Protein AF-A0AAU0QFN5-F1 (afdb_monomer_lite)

Sequence (104 aa):
MRGLSFEQMVLIADEVCAHTDSRIRSYPSLAACAATTSARLHGVPLHHRLTQMIKTLQDHIRALRPLTHHNDVFSHVVADILQDLNAVSPPTPPSPAHYPSRSA

Secondary structure (DSSP, 8-state):
-----HHHHHHHHHHHHHSSS--B--HHHHHHHHHHHH-EETTEES-SSHHHHHHHHHHHHHHH--BSS-HHHHHHHHHHHHHHHHSPPPPPPPPPP-------

Radius of gyration: 19.71 Å; chains: 1; bounding box: 38×61×45 Å

Foldseek 3Di:
DDFDALVRLVVLQVVVVVVDVKDFPDSVLSRVLRCLRVPDDVNHDPDPDLVVSLVVSLVSLVVVVRMPDDSVVSSVSNSVVSCVVPDDDDDDPDDPDPDPDDDD

Structure (mmCIF, N/CA/C/O backbone):
data_AF-A0AAU0QFN5-F1
#
_entry.id   AF-A0AAU0QFN5-F1
#
loop_
_atom_site.group_PDB
_atom_site.id
_atom_site.type_symbol
_atom_site.label_atom_id
_atom_site.label_alt_id
_atom_site.label_comp_id
_atom_site.label_asym_id
_atom_site.label_entity_id
_atom_site.label_seq_id
_atom_site.pdbx_PDB_ins_code
_atom_site.Cartn_x
_atom_site.Cartn_y
_atom_site.Cartn_z
_atom_site.occupancy
_atom_site.B_iso_or_equiv
_atom_site.auth_seq_id
_atom_site.auth_comp_id
_atom_site.auth_asym_id
_atom_site.auth_atom_id
_atom_site.pdbx_PDB_model_num
ATOM 1 N N . MET A 1 1 ? 9.456 2.894 -13.660 1.00 91.00 1 MET A N 1
ATOM 2 C CA . MET A 1 1 ? 8.524 3.330 -12.603 1.00 91.00 1 MET A CA 1
ATOM 3 C C . MET A 1 1 ? 9.278 3.343 -11.292 1.00 91.00 1 MET A C 1
ATOM 5 O O . MET A 1 1 ? 10.111 2.467 -11.081 1.00 91.00 1 MET A O 1
ATOM 9 N N . ARG A 1 2 ? 9.042 4.361 -10.477 1.00 92.94 2 ARG A N 1
ATOM 10 C CA . ARG A 1 2 ? 9.554 4.494 -9.118 1.00 92.94 2 ARG A CA 1
ATOM 11 C C . ARG A 1 2 ? 8.565 3.804 -8.173 1.00 92.94 2 ARG A C 1
ATOM 13 O O . ARG A 1 2 ? 7.356 3.958 -8.350 1.00 92.94 2 ARG A O 1
ATOM 20 N N . GLY A 1 3 ? 9.092 3.026 -7.234 1.00 95.38 3 GLY A N 1
ATOM 21 C CA . GLY A 1 3 ? 8.323 2.393 -6.162 1.00 95.38 3 GLY A CA 1
ATOM 22 C C . GLY A 1 3 ? 8.475 3.148 -4.844 1.00 95.38 3 GLY A C 1
ATOM 23 O O . GLY A 1 3 ? 9.193 4.145 -4.780 1.00 95.38 3 GLY A O 1
ATOM 24 N N . LEU A 1 4 ? 7.826 2.637 -3.803 1.00 97.69 4 LEU A N 1
ATOM 25 C CA . LEU A 1 4 ? 7.928 3.120 -2.429 1.00 97.69 4 LEU A CA 1
ATOM 26 C C . LEU A 1 4 ? 8.819 2.179 -1.615 1.00 97.69 4 LEU A C 1
ATOM 28 O O . LEU A 1 4 ? 8.694 0.954 -1.702 1.00 97.69 4 LEU A O 1
ATOM 32 N N . SER A 1 5 ? 9.709 2.749 -0.805 1.00 98.25 5 SER A N 1
ATOM 33 C CA . SER A 1 5 ? 10.448 1.982 0.195 1.00 98.25 5 SER A CA 1
ATOM 34 C C . SER A 1 5 ? 9.523 1.539 1.333 1.00 98.25 5 SER A C 1
ATOM 36 O O . SER A 1 5 ? 8.415 2.053 1.505 1.00 98.25 5 SER A O 1
ATOM 38 N N . PHE A 1 6 ? 9.984 0.583 2.143 1.00 98.50 6 PHE A N 1
ATOM 39 C CA . PHE A 1 6 ? 9.253 0.185 3.347 1.00 98.50 6 PHE A CA 1
ATOM 40 C C . PHE A 1 6 ? 9.071 1.358 4.321 1.00 98.50 6 PHE A C 1
ATOM 42 O O . PHE A 1 6 ? 7.969 1.565 4.816 1.00 98.50 6 PHE A O 1
ATOM 49 N N . GLU A 1 7 ? 10.112 2.164 4.532 1.00 98.62 7 GLU A N 1
ATOM 50 C CA . GLU A 1 7 ? 10.051 3.364 5.374 1.00 98.62 7 GLU A CA 1
ATOM 51 C C . GLU A 1 7 ? 9.007 4.367 4.866 1.00 98.62 7 GLU A C 1
ATOM 53 O O . GLU A 1 7 ? 8.164 4.820 5.6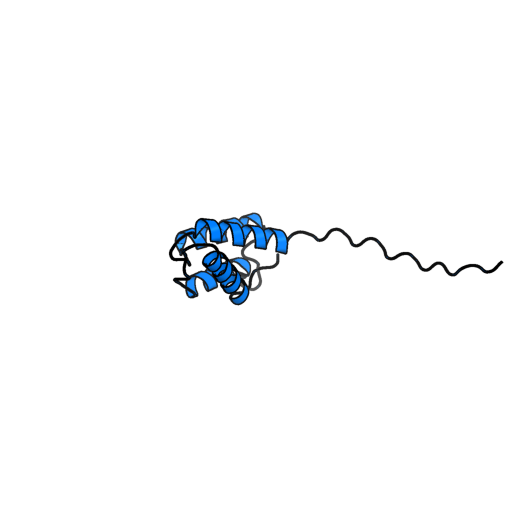31 1.00 98.62 7 GLU A O 1
ATOM 58 N N . GLN A 1 8 ? 8.986 4.642 3.558 1.00 98.56 8 GLN A N 1
ATOM 59 C CA . GLN A 1 8 ? 7.975 5.516 2.957 1.00 98.56 8 GLN A CA 1
ATOM 60 C C . GLN A 1 8 ? 6.562 4.955 3.137 1.00 98.56 8 GLN A C 1
ATOM 62 O O . GLN A 1 8 ? 5.638 5.704 3.432 1.00 98.56 8 GLN A O 1
ATOM 67 N N . MET A 1 9 ? 6.385 3.639 2.999 1.00 98.69 9 MET A N 1
ATOM 68 C CA . MET A 1 9 ? 5.093 2.989 3.224 1.00 98.69 9 MET A CA 1
ATOM 69 C C . MET A 1 9 ? 4.621 3.124 4.680 1.00 98.69 9 MET A C 1
ATOM 71 O O . MET A 1 9 ? 3.429 3.318 4.912 1.00 98.69 9 MET A O 1
ATOM 75 N N . VAL A 1 10 ? 5.539 3.044 5.650 1.00 98.75 10 VAL A N 1
ATOM 76 C CA . VAL A 1 10 ? 5.240 3.278 7.072 1.00 98.75 10 VAL A CA 1
ATOM 77 C C . VAL A 1 10 ? 4.862 4.735 7.314 1.00 98.75 10 VAL A C 1
ATOM 79 O O . VAL A 1 10 ? 3.818 4.970 7.904 1.00 98.75 10 VAL A O 1
ATOM 82 N N . LEU A 1 11 ? 5.619 5.698 6.781 1.00 98.75 11 LEU A N 1
ATOM 83 C CA . LEU A 1 11 ? 5.302 7.124 6.925 1.00 98.75 11 LEU A CA 1
ATOM 84 C C . LEU A 1 11 ? 3.913 7.469 6.371 1.00 98.75 11 LEU A C 1
ATOM 86 O O . LEU A 1 11 ? 3.147 8.185 7.006 1.00 98.75 11 LEU A O 1
ATOM 90 N N . ILE A 1 12 ? 3.549 6.916 5.210 1.00 98.56 12 ILE A N 1
ATOM 91 C CA . ILE A 1 12 ? 2.207 7.113 4.641 1.00 98.56 12 ILE A CA 1
ATOM 92 C C . ILE A 1 12 ? 1.138 6.488 5.547 1.00 98.56 12 ILE A C 1
ATOM 94 O O . ILE A 1 12 ? 0.073 7.070 5.748 1.00 98.56 12 ILE A O 1
ATOM 98 N N . ALA A 1 13 ? 1.401 5.297 6.091 1.00 98.69 13 ALA A N 1
ATOM 99 C CA . ALA A 1 13 ? 0.479 4.630 7.002 1.00 98.69 13 ALA A CA 1
ATOM 100 C C . ALA A 1 13 ? 0.291 5.421 8.306 1.00 98.69 13 ALA A C 1
ATOM 102 O O . ALA A 1 13 ? -0.846 5.558 8.758 1.00 98.69 13 ALA A O 1
ATOM 103 N N . ASP A 1 14 ? 1.372 5.962 8.870 1.00 98.62 14 ASP A N 1
ATOM 104 C CA . ASP A 1 14 ? 1.344 6.818 10.055 1.00 98.62 14 ASP A CA 1
ATOM 105 C C . ASP A 1 14 ? 0.517 8.078 9.803 1.00 98.62 14 ASP A C 1
ATOM 107 O O . ASP A 1 14 ? -0.356 8.389 10.609 1.00 98.62 14 ASP A O 1
ATOM 111 N N . GLU A 1 15 ? 0.681 8.742 8.655 1.00 98.56 15 GLU A N 1
ATOM 112 C CA . GLU A 1 15 ? -0.119 9.931 8.339 1.00 98.56 15 GLU A CA 1
ATOM 113 C C . GLU A 1 15 ? -1.607 9.627 8.159 1.00 98.56 15 GLU A C 1
ATOM 115 O O . GLU A 1 15 ? -2.465 10.376 8.633 1.00 98.56 15 GLU A O 1
ATOM 120 N N . VAL A 1 16 ? -1.952 8.487 7.552 1.00 98.38 16 VAL A N 1
ATOM 121 C CA . VAL A 1 16 ? -3.353 8.043 7.506 1.00 98.38 16 VAL A CA 1
ATOM 122 C C . VAL A 1 16 ? -3.874 7.732 8.912 1.00 98.38 16 VAL A C 1
ATOM 124 O O . VAL A 1 16 ? -5.020 8.054 9.222 1.00 98.38 16 VAL A O 1
ATOM 127 N N . CYS A 1 17 ? -3.059 7.140 9.787 1.00 98.44 17 CYS A N 1
ATOM 128 C CA . CYS A 1 17 ? -3.435 6.903 11.183 1.00 98.44 17 CYS A CA 1
ATOM 129 C C . CYS A 1 17 ? -3.528 8.200 12.001 1.00 98.44 17 CYS A C 1
ATOM 131 O O . CYS A 1 17 ? -4.308 8.253 12.938 1.00 98.44 17 CYS A O 1
ATOM 133 N N . ALA A 1 18 ? -2.791 9.257 11.658 1.00 98.12 18 ALA A N 1
ATOM 134 C CA . ALA A 1 18 ? -2.896 10.552 12.331 1.00 98.12 18 ALA A CA 1
ATOM 135 C C . ALA A 1 18 ? -4.220 11.275 12.017 1.00 98.12 18 ALA A C 1
ATOM 137 O O . ALA A 1 18 ? -4.715 12.048 12.835 1.00 98.12 18 ALA A O 1
ATOM 138 N N . HIS A 1 19 ? -4.811 10.998 10.850 1.00 98.06 19 HIS A N 1
ATOM 139 C CA . HIS A 1 19 ? -6.041 11.636 10.364 1.00 98.06 19 HIS A CA 1
ATOM 140 C C . HIS A 1 19 ? -7.275 10.722 10.431 1.00 98.06 19 HIS A C 1
ATOM 142 O O . HIS A 1 19 ? -8.354 11.088 9.964 1.00 98.06 19 HIS A O 1
ATOM 148 N N . THR A 1 20 ? -7.132 9.518 10.986 1.00 95.50 20 THR A N 1
ATOM 149 C CA . THR A 1 20 ? -8.221 8.550 11.161 1.00 95.50 20 THR A CA 1
ATOM 150 C C . THR A 1 20 ? -8.096 7.871 12.523 1.00 95.50 20 THR A C 1
ATOM 152 O O . THR A 1 20 ? -7.011 7.802 13.074 1.00 95.50 20 THR A O 1
ATOM 155 N N . ASP A 1 21 ? -9.154 7.254 13.050 1.00 94.69 21 ASP A N 1
ATOM 156 C CA . ASP A 1 21 ? -9.057 6.445 14.284 1.00 94.69 21 ASP A CA 1
ATOM 157 C C . ASP A 1 21 ? -8.380 5.067 14.063 1.00 94.69 21 ASP A C 1
ATOM 159 O O . ASP A 1 21 ? -8.694 4.065 14.715 1.00 94.69 21 ASP A O 1
ATOM 163 N N . SER A 1 22 ? -7.470 4.971 13.090 1.00 97.81 22 SER A N 1
ATOM 164 C CA . SER A 1 22 ? -6.776 3.734 12.727 1.00 97.81 22 SER A CA 1
ATOM 165 C C . SER A 1 22 ? -5.431 3.615 13.437 1.00 97.81 22 SER A C 1
ATOM 167 O O . SER A 1 22 ? -4.836 4.588 13.884 1.00 97.81 22 SER A O 1
ATOM 169 N N . ARG A 1 23 ? -4.917 2.388 13.515 1.00 98.56 23 ARG A N 1
ATOM 170 C CA . ARG A 1 23 ? -3.542 2.100 13.931 1.00 98.56 23 ARG A CA 1
ATOM 171 C C . ARG A 1 23 ? -2.923 1.102 12.967 1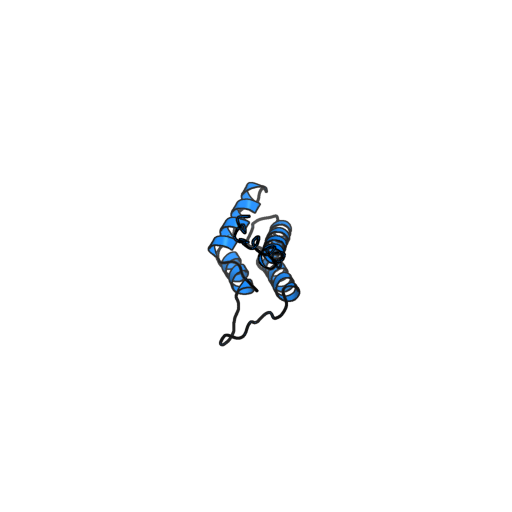.00 98.56 23 ARG A C 1
ATOM 173 O O . ARG A 1 23 ? -3.627 0.226 12.451 1.00 98.56 23 ARG A O 1
ATOM 180 N N . ILE A 1 24 ? -1.608 1.175 12.782 1.00 98.62 24 ILE A N 1
ATOM 181 C CA . ILE A 1 24 ? -0.861 0.111 12.109 1.00 98.62 24 ILE A CA 1
ATOM 182 C C . ILE A 1 24 ? -0.996 -1.165 12.942 1.00 98.62 24 ILE A C 1
ATOM 184 O O . ILE A 1 24 ? -0.635 -1.194 14.117 1.00 98.62 24 ILE A O 1
ATOM 188 N N . ARG A 1 25 ? -1.510 -2.237 12.332 1.00 98.50 25 ARG A N 1
ATOM 189 C CA . ARG A 1 25 ? -1.625 -3.554 12.980 1.00 98.50 25 ARG A CA 1
ATOM 190 C C . ARG A 1 25 ? -0.632 -4.582 12.445 1.00 98.50 25 ARG A C 1
ATOM 192 O O . ARG A 1 25 ? -0.470 -5.635 13.052 1.00 98.50 25 ARG A O 1
ATOM 199 N N . SER A 1 26 ? -0.000 -4.324 11.296 1.00 98.62 26 SER A N 1
ATOM 200 C CA . SER A 1 26 ? 0.942 -5.267 10.686 1.00 98.62 26 SER A CA 1
ATOM 201 C C . SER A 1 26 ? 2.004 -4.576 9.826 1.00 98.62 26 SER A C 1
ATOM 203 O O . SER A 1 26 ? 1.797 -4.312 8.642 1.00 98.62 26 SER A O 1
ATOM 205 N N . TYR A 1 27 ? 3.188 -4.367 10.402 1.00 98.69 27 TYR A N 1
ATOM 206 C CA . TYR A 1 27 ? 4.374 -3.930 9.658 1.00 98.69 27 TYR A CA 1
ATOM 207 C C . TYR A 1 27 ? 4.812 -4.908 8.552 1.00 98.69 27 TYR A C 1
ATOM 209 O O . TYR A 1 27 ? 5.135 -4.437 7.464 1.00 98.69 27 TYR A O 1
ATOM 217 N N . PRO A 1 28 ? 4.766 -6.247 8.732 1.00 98.69 28 PRO A N 1
ATOM 218 C CA . PRO A 1 28 ? 5.046 -7.176 7.634 1.00 98.69 28 PRO A CA 1
ATOM 219 C C . PRO A 1 28 ? 4.106 -6.994 6.435 1.00 98.69 28 PRO A C 1
ATOM 221 O O . PRO A 1 28 ? 4.537 -7.109 5.290 1.00 98.69 28 PRO A O 1
ATOM 224 N N . SER A 1 29 ? 2.839 -6.646 6.683 1.00 98.62 29 SER A N 1
ATOM 225 C CA . SER A 1 29 ? 1.889 -6.336 5.609 1.00 98.62 29 SER A CA 1
ATOM 226 C C . SER A 1 29 ? 2.282 -5.064 4.854 1.00 98.62 29 SER A C 1
ATOM 228 O O . SER A 1 29 ? 2.222 -5.042 3.627 1.00 98.62 29 SER A O 1
ATOM 230 N N . LEU A 1 30 ? 2.746 -4.027 5.561 1.00 98.75 30 LEU A N 1
ATOM 231 C CA . LEU A 1 30 ? 3.294 -2.815 4.940 1.00 98.75 30 LEU A CA 1
ATOM 232 C C . LEU A 1 30 ? 4.568 -3.114 4.133 1.00 98.75 30 LEU A C 1
ATOM 234 O O . LEU A 1 30 ? 4.715 -2.619 3.018 1.00 98.75 30 LEU A O 1
ATOM 238 N N . ALA A 1 31 ? 5.455 -3.977 4.636 1.00 98.69 31 ALA A N 1
ATOM 239 C CA . ALA A 1 31 ? 6.646 -4.410 3.906 1.00 98.69 31 ALA A CA 1
ATOM 240 C C . ALA A 1 31 ? 6.287 -5.153 2.607 1.00 98.69 31 ALA A C 1
ATOM 242 O O . ALA A 1 31 ? 6.868 -4.871 1.560 1.00 98.69 31 ALA A O 1
ATOM 243 N N . ALA A 1 32 ? 5.286 -6.038 2.640 1.00 98.44 32 ALA A N 1
ATOM 244 C CA . ALA A 1 32 ? 4.778 -6.715 1.445 1.00 98.44 32 ALA A CA 1
ATOM 245 C C . ALA A 1 32 ? 4.168 -5.728 0.429 1.00 98.44 32 ALA A C 1
ATOM 247 O O . ALA A 1 32 ? 4.404 -5.837 -0.779 1.00 98.44 32 ALA A O 1
ATOM 248 N N . CYS A 1 33 ? 3.438 -4.718 0.911 1.00 98.44 33 CYS A N 1
ATOM 249 C CA . CYS A 1 33 ? 2.907 -3.644 0.073 1.00 98.44 33 CYS A CA 1
ATOM 250 C C . CYS A 1 33 ? 4.040 -2.848 -0.599 1.00 98.44 33 CYS A C 1
ATOM 252 O O . CYS A 1 33 ? 4.017 -2.646 -1.810 1.00 98.44 33 CYS A O 1
ATOM 254 N N . ALA A 1 34 ? 5.076 -2.457 0.149 1.00 98.44 34 ALA A N 1
ATOM 255 C CA . ALA A 1 34 ? 6.236 -1.758 -0.406 1.00 98.44 34 ALA A CA 1
ATOM 256 C C . ALA A 1 34 ? 6.977 -2.616 -1.448 1.00 98.44 34 ALA A C 1
ATOM 258 O O . ALA A 1 34 ? 7.267 -2.150 -2.555 1.00 98.44 34 ALA A O 1
ATOM 259 N N . ALA A 1 35 ? 7.202 -3.898 -1.145 1.00 97.56 35 ALA A N 1
ATOM 260 C CA . ALA A 1 35 ? 7.826 -4.847 -2.062 1.00 97.56 35 ALA A CA 1
ATOM 261 C C . ALA A 1 35 ? 7.047 -4.970 -3.381 1.00 97.56 35 ALA A C 1
ATOM 263 O O . ALA A 1 35 ? 7.660 -4.974 -4.443 1.00 97.56 35 ALA A O 1
ATOM 264 N N . THR A 1 36 ? 5.709 -4.963 -3.341 1.00 97.25 36 THR A N 1
ATOM 265 C CA . THR A 1 36 ? 4.855 -4.983 -4.547 1.00 97.25 36 THR A CA 1
ATOM 266 C C . THR A 1 36 ? 5.203 -3.846 -5.518 1.00 97.25 36 THR A C 1
ATOM 268 O O . THR A 1 36 ? 5.225 -4.043 -6.731 1.00 97.25 36 THR A O 1
ATOM 271 N N . THR A 1 37 ? 5.561 -2.664 -5.008 1.00 96.94 37 THR A N 1
ATOM 272 C CA . THR A 1 37 ? 5.886 -1.491 -5.843 1.00 96.94 37 THR A CA 1
ATOM 273 C C . THR A 1 37 ? 7.288 -1.516 -6.462 1.00 96.94 37 THR A C 1
ATOM 275 O O . THR A 1 37 ? 7.600 -0.719 -7.346 1.00 96.94 37 THR A O 1
ATOM 278 N N . SER A 1 38 ? 8.151 -2.422 -6.002 1.00 94.88 38 SER A N 1
ATOM 279 C CA . SER A 1 38 ? 9.553 -2.536 -6.425 1.00 94.88 38 SER A CA 1
ATOM 280 C C . SER A 1 38 ? 9.913 -3.933 -6.941 1.00 94.88 38 SER A C 1
ATOM 282 O O . SER A 1 38 ? 11.066 -4.181 -7.300 1.00 94.88 38 SER A O 1
ATOM 284 N N . ALA A 1 39 ? 8.928 -4.832 -7.020 1.00 93.50 39 ALA A N 1
ATOM 285 C CA . ALA A 1 39 ? 9.133 -6.248 -7.257 1.00 93.50 39 ALA A CA 1
ATOM 286 C C . ALA A 1 39 ? 9.808 -6.525 -8.609 1.00 93.50 39 ALA A C 1
ATOM 288 O O . ALA A 1 39 ? 9.361 -6.087 -9.679 1.00 93.50 39 ALA A O 1
ATOM 289 N N . ARG A 1 40 ? 10.881 -7.319 -8.553 1.00 95.12 40 ARG A N 1
ATOM 290 C CA . ARG A 1 40 ? 11.629 -7.800 -9.715 1.00 95.12 40 ARG A CA 1
ATOM 291 C C . ARG A 1 40 ? 11.975 -9.271 -9.546 1.00 95.12 40 ARG A C 1
ATOM 293 O O . ARG A 1 40 ? 12.361 -9.685 -8.458 1.00 95.12 40 ARG A O 1
ATOM 300 N N . LEU A 1 41 ? 11.914 -10.028 -10.636 1.00 94.69 41 LEU A N 1
ATOM 301 C CA . LEU A 1 41 ? 12.377 -11.413 -10.691 1.00 94.69 41 LEU A CA 1
ATOM 302 C C . LEU A 1 41 ? 13.519 -11.503 -11.703 1.00 94.69 41 LEU A C 1
ATOM 304 O O . LEU A 1 41 ? 13.338 -11.153 -12.864 1.00 94.69 41 LEU A O 1
ATOM 308 N N . HIS A 1 42 ? 14.715 -11.895 -11.255 1.00 95.12 42 HIS A N 1
ATOM 309 C CA . HIS A 1 42 ? 15.935 -11.870 -12.081 1.00 95.12 42 HIS A CA 1
ATOM 310 C C . HIS A 1 42 ? 16.159 -10.521 -12.797 1.00 95.12 42 HIS A C 1
ATOM 312 O O . HIS A 1 42 ? 16.525 -10.460 -13.966 1.00 95.12 42 HIS A O 1
ATOM 318 N N . GLY A 1 43 ? 15.883 -9.415 -12.096 1.00 92.56 43 GLY A N 1
ATOM 319 C CA . GLY A 1 43 ? 15.995 -8.054 -12.633 1.00 92.56 43 GLY A CA 1
ATOM 320 C C . GLY A 1 43 ? 14.816 -7.601 -13.503 1.00 92.56 43 GLY A C 1
ATOM 321 O O . GLY A 1 43 ? 14.652 -6.394 -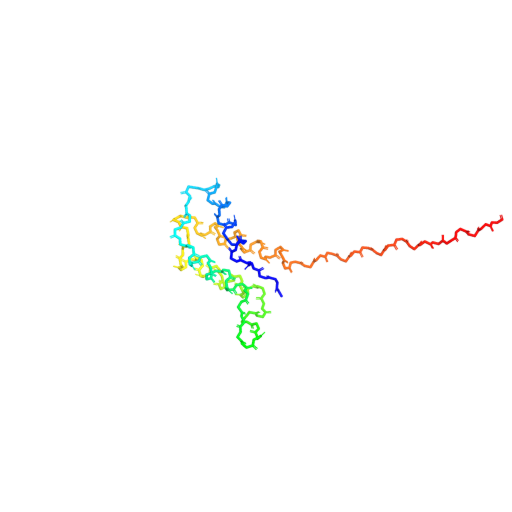13.706 1.00 92.56 43 GLY A O 1
ATOM 322 N N . VAL A 1 44 ? 13.949 -8.515 -13.944 1.00 94.25 44 VAL A N 1
ATOM 323 C CA . VAL A 1 44 ? 12.766 -8.209 -14.758 1.00 94.25 44 VAL A CA 1
ATOM 324 C C . VAL A 1 44 ? 11.667 -7.601 -13.877 1.00 94.25 44 VAL A C 1
ATOM 326 O O . VAL A 1 44 ? 11.299 -8.216 -12.873 1.00 94.25 44 VAL A O 1
ATOM 329 N N . PRO A 1 45 ? 11.132 -6.407 -14.207 1.00 93.81 45 PRO A N 1
ATOM 330 C CA . PRO A 1 45 ? 9.992 -5.835 -13.492 1.00 93.81 45 PRO A CA 1
ATOM 331 C C . PRO A 1 45 ? 8.765 -6.740 -13.594 1.00 93.81 45 PRO A C 1
ATOM 333 O O . PRO A 1 45 ? 8.377 -7.117 -14.69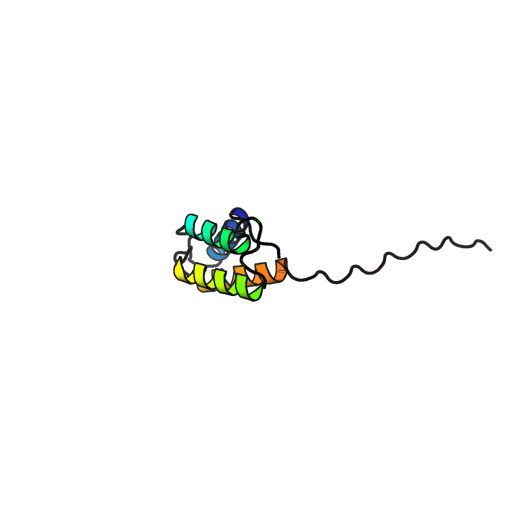5 1.00 93.81 45 PRO A O 1
ATOM 336 N N . LEU A 1 46 ? 8.124 -7.030 -12.461 1.00 94.12 46 LEU A N 1
ATOM 337 C CA . LEU A 1 46 ? 6.867 -7.792 -12.435 1.00 94.12 46 LEU A CA 1
ATOM 338 C C . LEU A 1 46 ? 5.672 -6.979 -12.960 1.00 94.12 46 LEU A C 1
ATOM 340 O O . LEU A 1 46 ? 4.719 -7.537 -13.500 1.00 94.12 46 LEU A O 1
ATOM 344 N N . HIS A 1 47 ? 5.728 -5.653 -12.829 1.00 95.50 47 HIS A N 1
ATOM 345 C CA . HIS A 1 47 ? 4.713 -4.741 -13.344 1.00 95.50 47 HIS A CA 1
ATOM 346 C C . HIS A 1 47 ? 5.283 -3.898 -14.485 1.00 95.50 47 HIS A C 1
ATOM 348 O O . HIS A 1 47 ? 6.260 -3.169 -14.306 1.00 95.50 47 HIS A O 1
ATOM 354 N N . HIS A 1 48 ? 4.642 -3.959 -15.655 1.00 92.19 48 HIS A N 1
ATOM 355 C CA . HIS A 1 48 ? 5.049 -3.191 -16.841 1.00 92.19 48 HIS A CA 1
ATOM 356 C C . HIS A 1 48 ? 4.265 -1.887 -17.014 1.00 92.19 48 HIS A C 1
ATOM 358 O O . HIS A 1 48 ? 4.676 -1.012 -17.773 1.00 92.19 48 HIS A O 1
ATOM 364 N N . ARG A 1 49 ? 3.133 -1.749 -16.316 1.00 95.25 49 ARG A N 1
ATOM 365 C CA . ARG A 1 49 ? 2.271 -0.564 -16.345 1.00 95.25 49 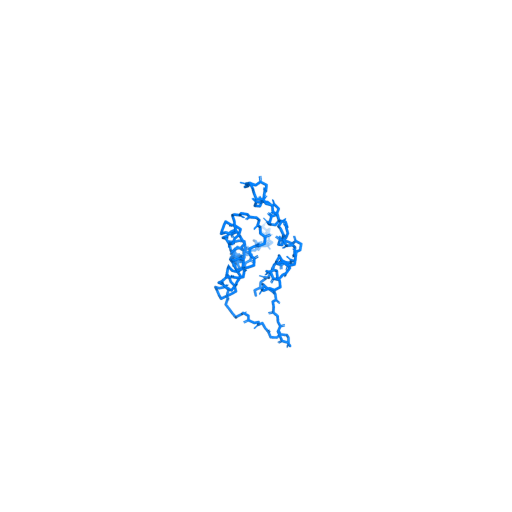ARG A CA 1
ATOM 366 C C . ARG A 1 49 ? 1.966 -0.102 -14.927 1.00 95.25 49 ARG A C 1
ATOM 368 O O . ARG A 1 49 ? 1.712 -0.927 -14.050 1.00 95.25 49 ARG A O 1
ATOM 375 N N . LEU A 1 50 ? 1.918 1.215 -14.733 1.00 96.00 50 LEU A N 1
ATOM 376 C CA . LEU A 1 50 ? 1.622 1.831 -13.437 1.00 96.00 50 LEU A CA 1
ATOM 377 C C . LEU A 1 50 ? 0.243 1.412 -12.921 1.00 96.00 50 LEU A C 1
ATOM 379 O O . LEU A 1 50 ? 0.100 1.042 -11.762 1.00 96.00 50 LEU A O 1
ATOM 383 N N . THR A 1 51 ? -0.746 1.358 -13.812 1.00 96.56 51 THR A N 1
ATOM 384 C CA . THR A 1 51 ? -2.109 0.914 -13.495 1.00 96.56 51 THR A CA 1
ATOM 385 C C . THR A 1 51 ? -2.161 -0.523 -12.969 1.00 96.56 51 THR A C 1
ATOM 387 O O . THR A 1 51 ? -2.909 -0.807 -12.038 1.00 96.56 51 THR A O 1
ATOM 390 N N . GLN A 1 52 ? -1.332 -1.426 -13.505 1.00 97.06 52 GLN A N 1
ATOM 391 C CA . GLN A 1 52 ? -1.244 -2.814 -13.041 1.00 97.06 52 GLN A CA 1
ATOM 392 C C . GLN A 1 52 ? -0.623 -2.903 -11.639 1.00 97.06 52 GLN A C 1
ATOM 394 O O . GLN A 1 52 ? -1.118 -3.651 -10.794 1.00 97.06 52 GLN A O 1
ATOM 399 N N . MET A 1 53 ? 0.441 -2.132 -11.393 1.00 97.62 53 MET A N 1
ATOM 400 C CA . MET A 1 53 ? 1.093 -2.054 -10.083 1.00 97.62 53 MET A CA 1
ATOM 401 C C . MET A 1 53 ? 0.128 -1.514 -9.024 1.00 97.62 53 MET A C 1
ATOM 403 O O . MET A 1 53 ? -0.043 -2.141 -7.983 1.00 97.62 53 MET A O 1
ATOM 407 N N . ILE A 1 54 ? -0.553 -0.401 -9.320 1.00 98.19 54 ILE A N 1
ATOM 408 C CA . ILE A 1 54 ? -1.549 0.203 -8.427 1.00 98.19 54 ILE A CA 1
ATOM 409 C C . ILE A 1 54 ? -2.657 -0.800 -8.118 1.00 98.19 54 ILE A C 1
ATOM 411 O O . ILE A 1 54 ? -2.926 -1.057 -6.951 1.00 98.19 54 ILE A O 1
ATOM 415 N N . LYS A 1 55 ? -3.250 -1.436 -9.135 1.00 98.19 55 LYS A N 1
ATOM 416 C CA . LYS A 1 55 ? -4.321 -2.418 -8.922 1.00 98.19 55 LYS A CA 1
ATOM 417 C C . LYS A 1 55 ? -3.879 -3.561 -8.001 1.00 98.19 55 LYS A C 1
ATOM 419 O O . LYS A 1 55 ? -4.588 -3.889 -7.054 1.00 98.19 55 LYS A O 1
ATOM 424 N N . THR A 1 56 ? -2.692 -4.118 -8.247 1.00 98.12 56 THR A N 1
ATOM 425 C CA . THR A 1 56 ? -2.127 -5.217 -7.443 1.00 98.12 56 THR A CA 1
ATOM 426 C C . THR A 1 56 ? -1.869 -4.790 -5.999 1.00 98.12 56 THR A C 1
ATOM 428 O O . THR A 1 56 ? -2.121 -5.554 -5.068 1.00 98.12 56 THR A O 1
ATOM 431 N N . LEU A 1 57 ? -1.375 -3.569 -5.805 1.00 98.44 57 LEU A N 1
ATOM 432 C CA . LEU A 1 57 ? -1.119 -3.009 -4.486 1.00 98.44 57 LEU A CA 1
ATOM 433 C C . LEU A 1 57 ? -2.413 -2.774 -3.705 1.00 98.44 57 LEU A C 1
ATOM 435 O O . LEU A 1 57 ? -2.495 -3.146 -2.538 1.00 98.44 57 LEU A O 1
ATOM 439 N N . GLN A 1 58 ? -3.431 -2.203 -4.348 1.00 98.56 58 GLN A N 1
ATOM 440 C CA . GLN A 1 58 ? -4.737 -1.986 -3.728 1.00 98.56 58 GLN A CA 1
ATOM 441 C C . GLN A 1 58 ? -5.379 -3.314 -3.306 1.00 98.56 58 GLN A C 1
ATOM 443 O O . GLN A 1 58 ? -5.916 -3.424 -2.203 1.00 98.56 58 GLN A O 1
ATOM 448 N N . ASP A 1 59 ? -5.265 -4.353 -4.138 1.00 98.38 59 ASP A N 1
ATOM 449 C CA . ASP A 1 59 ? -5.747 -5.693 -3.796 1.00 98.38 59 ASP A CA 1
ATOM 450 C C . ASP A 1 59 ? -4.974 -6.296 -2.609 1.00 98.38 59 ASP A C 1
ATOM 452 O O . ASP A 1 59 ? -5.590 -6.858 -1.702 1.00 98.38 59 ASP A O 1
ATOM 456 N N . HIS A 1 60 ? -3.651 -6.105 -2.539 1.00 97.94 60 HIS A N 1
ATOM 457 C CA . HIS A 1 60 ? -2.850 -6.514 -1.379 1.00 97.94 60 HIS A CA 1
ATOM 458 C C . HIS A 1 60 ? -3.242 -5.774 -0.101 1.00 97.94 60 HIS A C 1
ATOM 460 O O . HIS A 1 60 ? -3.396 -6.407 0.942 1.00 97.94 60 HIS A O 1
ATOM 466 N N . ILE A 1 61 ? -3.438 -4.456 -0.159 1.00 98.69 61 ILE A N 1
ATOM 467 C CA . ILE A 1 61 ? -3.853 -3.661 1.003 1.00 98.69 61 ILE A CA 1
ATOM 468 C C . ILE A 1 61 ? -5.222 -4.132 1.504 1.00 98.69 61 ILE A C 1
ATOM 470 O O . ILE A 1 61 ? -5.405 -4.304 2.709 1.00 98.69 61 ILE A O 1
ATOM 474 N N . ARG A 1 62 ? -6.167 -4.414 0.601 1.00 98.19 62 ARG A N 1
ATOM 475 C CA . ARG A 1 62 ? -7.492 -4.946 0.958 1.00 98.19 62 ARG A CA 1
ATOM 476 C C . ARG A 1 62 ? -7.434 -6.350 1.553 1.00 98.19 62 ARG A C 1
ATOM 478 O O . ARG A 1 62 ? -8.209 -6.641 2.459 1.00 98.19 62 ARG A O 1
ATOM 485 N N . ALA A 1 63 ? -6.537 -7.206 1.069 1.00 98.44 63 ALA A N 1
ATOM 486 C CA . ALA A 1 63 ? -6.397 -8.577 1.555 1.00 98.44 63 ALA A CA 1
ATOM 487 C C . ALA A 1 63 ? -5.661 -8.646 2.903 1.00 98.44 63 ALA A C 1
ATOM 489 O O . ALA A 1 63 ? -6.142 -9.257 3.855 1.00 98.44 63 ALA A O 1
ATOM 490 N N . LEU A 1 64 ? -4.501 -7.994 2.998 1.00 98.50 64 LEU A N 1
ATOM 491 C CA . LEU A 1 64 ? -3.644 -8.023 4.184 1.00 98.50 64 LEU A CA 1
ATOM 492 C C . LEU A 1 64 ? -4.178 -7.117 5.296 1.00 98.50 64 LEU A C 1
ATOM 494 O O . LEU A 1 64 ? -4.017 -7.413 6.485 1.00 98.50 64 LEU A O 1
ATOM 498 N N . ARG A 1 65 ? -4.850 -6.024 4.906 1.00 98.56 65 ARG A N 1
ATOM 499 C CA . ARG A 1 65 ? -5.382 -4.985 5.791 1.00 98.56 65 ARG A CA 1
ATOM 500 C C . ARG A 1 65 ? -4.314 -4.535 6.798 1.00 98.56 65 ARG A C 1
ATOM 502 O O . ARG A 1 65 ? -4.391 -4.910 7.963 1.00 98.56 65 ARG A O 1
ATOM 509 N N . PRO A 1 66 ? -3.272 -3.799 6.388 1.00 98.56 66 PRO A N 1
ATOM 510 C CA . PRO A 1 66 ? -2.181 -3.406 7.284 1.00 98.56 66 PRO A CA 1
ATOM 511 C C . PRO A 1 66 ? -2.611 -2.520 8.468 1.00 98.56 66 PRO A C 1
ATOM 513 O O . PRO A 1 66 ? -1.904 -2.481 9.479 1.00 98.56 66 PRO A O 1
ATOM 516 N N . LEU A 1 67 ? -3.768 -1.855 8.377 1.00 98.75 67 LEU A N 1
ATOM 517 C CA . LEU A 1 67 ? -4.348 -1.007 9.421 1.00 98.75 67 LEU A CA 1
ATOM 518 C C . LEU A 1 67 ? -5.542 -1.684 10.117 1.00 98.75 67 LEU A C 1
ATOM 520 O O . LEU A 1 67 ? -6.210 -2.549 9.539 1.00 98.75 67 LEU A O 1
ATOM 524 N N . THR A 1 68 ? -5.853 -1.279 11.352 1.00 98.56 68 THR A N 1
ATOM 525 C CA . THR A 1 68 ? -7.059 -1.732 12.079 1.00 98.56 68 THR A CA 1
ATOM 526 C C . THR A 1 68 ? -8.350 -1.387 11.325 1.00 98.56 68 THR A C 1
ATOM 528 O O . THR A 1 68 ? -9.198 -2.260 11.109 1.00 98.56 68 THR A O 1
ATOM 531 N N . HIS A 1 69 ? -8.450 -0.149 10.837 1.00 97.56 69 HIS A N 1
ATOM 532 C CA . HIS A 1 69 ? -9.574 0.403 10.077 1.00 97.56 69 HIS A CA 1
ATOM 533 C C . HIS A 1 69 ? -9.066 1.176 8.846 1.00 97.56 69 HIS A C 1
ATOM 535 O O . HIS A 1 69 ? -7.868 1.204 8.590 1.00 97.56 69 HIS A O 1
ATOM 541 N N . HIS A 1 70 ? -9.979 1.728 8.039 1.00 98.25 70 HIS A N 1
ATOM 542 C CA . HIS A 1 70 ? -9.674 2.646 6.926 1.00 98.25 70 HIS A CA 1
ATOM 543 C C . HIS A 1 70 ? -8.612 2.161 5.913 1.00 98.25 70 HIS A C 1
ATOM 545 O O . HIS A 1 70 ? -7.918 2.961 5.289 1.00 98.25 70 HIS A O 1
ATOM 551 N N . ASN A 1 71 ? -8.515 0.845 5.683 1.00 98.50 71 ASN A N 1
ATOM 552 C CA . ASN A 1 71 ? -7.589 0.285 4.689 1.00 98.50 71 ASN A CA 1
ATOM 553 C C . ASN A 1 71 ? -7.933 0.728 3.259 1.00 98.50 71 ASN A C 1
ATOM 555 O O . ASN A 1 71 ? -7.031 0.847 2.438 1.00 98.50 71 ASN A O 1
ATOM 559 N N . ASP A 1 72 ? -9.203 1.021 2.965 1.00 98.25 72 ASP A N 1
ATOM 560 C CA . ASP A 1 72 ? -9.593 1.600 1.677 1.00 98.25 72 ASP A CA 1
ATOM 561 C C . ASP A 1 72 ? -9.066 3.028 1.513 1.00 98.25 72 ASP A C 1
ATOM 563 O O . ASP A 1 72 ? -8.589 3.367 0.436 1.00 98.25 72 ASP A O 1
ATOM 567 N N . VAL A 1 73 ? -9.077 3.854 2.566 1.00 98.25 73 VAL A N 1
ATOM 568 C CA . VAL A 1 73 ? -8.481 5.203 2.526 1.00 98.25 73 VAL A CA 1
ATOM 569 C C . VAL A 1 73 ? -6.980 5.094 2.282 1.00 98.25 73 VAL A C 1
ATOM 571 O O . VAL A 1 73 ? -6.472 5.672 1.326 1.00 98.25 73 VAL A O 1
ATOM 574 N N . PHE A 1 74 ? -6.287 4.269 3.071 1.00 98.62 74 PHE A N 1
ATOM 575 C CA . PHE A 1 74 ? -4.859 4.000 2.884 1.00 98.62 74 PHE A CA 1
ATOM 576 C C . PHE A 1 74 ? -4.544 3.501 1.464 1.00 98.62 74 PHE A C 1
ATOM 578 O O . PHE A 1 74 ? -3.609 3.974 0.823 1.00 98.62 74 PHE A O 1
ATOM 585 N N . SER A 1 75 ? -5.376 2.604 0.931 1.00 98.56 75 SER A N 1
ATOM 586 C CA . SER A 1 75 ? -5.255 2.077 -0.428 1.00 98.56 75 SER A CA 1
ATOM 587 C C . SER A 1 75 ? -5.382 3.147 -1.518 1.00 98.56 75 SER A C 1
ATOM 589 O O . SER A 1 75 ? -4.761 2.991 -2.571 1.00 98.56 75 SER A O 1
ATOM 591 N N . HIS A 1 76 ? -6.200 4.183 -1.322 1.00 98.50 76 HIS A N 1
ATOM 592 C CA . HIS A 1 76 ? -6.318 5.286 -2.280 1.00 98.50 76 HIS A CA 1
ATOM 593 C C . HIS A 1 76 ? -5.146 6.257 -2.141 1.00 98.50 76 HIS A C 1
ATOM 595 O O . HIS A 1 76 ? -4.487 6.536 -3.135 1.00 98.50 76 HIS A O 1
ATOM 601 N N . VAL A 1 77 ? -4.794 6.650 -0.913 1.00 98.50 77 VAL A N 1
ATOM 602 C CA . VAL A 1 77 ? -3.663 7.557 -0.648 1.00 98.50 77 VAL A CA 1
ATOM 603 C C . VAL A 1 77 ? -2.360 7.021 -1.247 1.00 98.50 77 VAL A C 1
ATOM 605 O O . VAL A 1 77 ? -1.655 7.734 -1.955 1.00 98.50 77 VAL A O 1
ATOM 608 N N . VAL A 1 78 ? -2.046 5.741 -1.029 1.00 98.38 78 VAL A N 1
ATOM 609 C CA . VAL A 1 78 ? -0.831 5.130 -1.593 1.00 98.38 78 VAL A CA 1
ATOM 610 C C . VAL A 1 78 ? -0.883 5.078 -3.127 1.00 98.38 78 VAL A C 1
ATOM 612 O O . VAL A 1 78 ? 0.148 5.235 -3.785 1.00 98.38 78 VAL A O 1
ATOM 615 N N . ALA A 1 79 ? -2.065 4.859 -3.711 1.00 98.31 79 ALA A N 1
ATOM 616 C CA . ALA A 1 79 ? -2.236 4.852 -5.160 1.00 98.31 79 ALA A CA 1
ATOM 617 C C . ALA A 1 79 ? -1.999 6.241 -5.765 1.00 98.31 79 ALA A C 1
ATOM 619 O O . ALA A 1 79 ? -1.296 6.331 -6.770 1.00 98.31 79 ALA A O 1
ATOM 620 N N . ASP A 1 80 ? -2.526 7.295 -5.144 1.00 98.25 80 ASP A N 1
ATOM 621 C CA . ASP A 1 80 ? -2.365 8.680 -5.595 1.00 98.25 80 ASP A CA 1
ATOM 622 C C . ASP A 1 80 ? -0.896 9.109 -5.512 1.00 98.25 80 ASP A C 1
ATOM 624 O O . ASP A 1 80 ? -0.320 9.557 -6.501 1.00 98.25 80 ASP A O 1
ATOM 628 N N . ILE A 1 81 ? -0.226 8.818 -4.391 1.00 97.88 81 ILE A N 1
ATOM 629 C CA . ILE A 1 81 ? 1.213 9.076 -4.233 1.00 97.88 81 ILE A CA 1
ATOM 630 C C . ILE A 1 81 ? 2.028 8.349 -5.310 1.00 97.88 81 ILE A C 1
ATOM 632 O O . ILE A 1 81 ? 2.965 8.915 -5.873 1.00 97.88 81 ILE A O 1
ATOM 636 N N . LEU A 1 82 ? 1.697 7.092 -5.629 1.00 97.06 82 LEU A N 1
ATOM 637 C CA . LEU A 1 82 ? 2.378 6.358 -6.699 1.00 97.06 82 LEU A CA 1
ATOM 638 C C . LEU A 1 82 ? 2.124 6.954 -8.084 1.00 97.06 82 LEU A C 1
ATOM 640 O O . LEU A 1 82 ? 3.024 6.880 -8.926 1.00 97.06 82 LEU A O 1
ATOM 644 N N . GLN A 1 83 ? 0.935 7.508 -8.333 1.00 97.00 83 GLN A N 1
ATOM 645 C CA . GLN A 1 83 ? 0.645 8.228 -9.572 1.00 97.00 83 GLN A CA 1
ATOM 646 C C . GLN A 1 83 ? 1.520 9.469 -9.683 1.00 97.00 83 GLN A C 1
ATOM 648 O O . GLN A 1 83 ? 2.271 9.584 -10.651 1.00 97.00 83 GLN A O 1
ATOM 653 N N . ASP A 1 84 ? 1.509 10.317 -8.660 1.00 96.12 84 ASP A N 1
ATOM 654 C CA . ASP A 1 84 ? 2.271 11.564 -8.630 1.00 96.12 84 ASP A CA 1
ATOM 655 C C . ASP A 1 84 ? 3.777 11.315 -8.736 1.00 96.12 84 ASP A C 1
ATOM 657 O O . ASP A 1 84 ? 4.477 11.946 -9.529 1.00 96.12 84 ASP A O 1
ATOM 661 N N . LEU A 1 85 ? 4.285 10.314 -8.012 1.00 95.19 85 LEU A N 1
ATOM 662 C CA . LEU A 1 85 ? 5.696 9.926 -8.039 1.00 95.19 85 LEU A CA 1
ATOM 663 C C . LEU A 1 85 ? 6.171 9.499 -9.440 1.00 95.19 85 LEU A C 1
ATOM 665 O O . LEU A 1 85 ? 7.364 9.599 -9.757 1.00 95.19 85 LEU A O 1
ATOM 669 N N . ASN A 1 86 ? 5.256 8.978 -10.258 1.00 94.25 86 ASN A N 1
ATOM 670 C CA . ASN A 1 86 ? 5.523 8.474 -11.601 1.00 94.25 86 ASN A CA 1
ATOM 671 C C . ASN A 1 86 ? 5.014 9.397 -12.716 1.00 94.25 86 ASN A C 1
ATOM 673 O O . ASN A 1 86 ? 5.206 9.069 -13.890 1.00 94.25 86 ASN A O 1
ATOM 677 N N . ALA A 1 87 ? 4.414 10.538 -12.377 1.00 91.81 87 ALA A N 1
ATOM 678 C CA . ALA A 1 87 ? 4.060 11.560 -13.343 1.00 91.81 87 ALA A CA 1
ATOM 679 C C . ALA A 1 87 ? 5.336 12.152 -13.971 1.00 91.81 87 ALA A C 1
ATOM 681 O O . ALA A 1 87 ? 6.360 12.352 -13.312 1.00 91.81 87 ALA A O 1
ATOM 682 N N . VAL A 1 88 ? 5.295 12.408 -15.279 1.00 76.94 88 VAL A N 1
ATOM 683 C CA . VAL A 1 88 ? 6.388 13.079 -15.995 1.00 76.94 88 VAL A CA 1
ATOM 684 C C . VAL A 1 88 ? 6.395 14.550 -15.581 1.00 76.94 88 VAL A C 1
ATOM 686 O O . VAL A 1 88 ? 5.392 15.238 -15.758 1.00 76.94 88 VAL A O 1
ATOM 689 N N . SER A 1 89 ? 7.516 15.050 -15.052 1.00 60.34 89 SER A N 1
ATOM 690 C CA . SER A 1 89 ? 7.700 16.496 -14.882 1.00 60.34 89 SER A CA 1
ATOM 691 C C . SER A 1 89 ? 7.579 17.185 -16.247 1.00 60.34 89 SER A C 1
ATOM 693 O O . SER A 1 89 ? 8.154 16.677 -17.215 1.00 60.34 89 SER A O 1
ATOM 695 N N . PRO A 1 90 ? 6.863 18.320 -16.361 1.00 60.88 90 PRO A N 1
ATOM 696 C CA . PRO A 1 90 ? 6.830 19.071 -17.610 1.00 60.88 90 PRO A CA 1
ATOM 697 C C . PRO A 1 90 ? 8.264 19.431 -18.034 1.00 60.88 90 PRO A C 1
ATOM 699 O O . PRO A 1 90 ? 9.114 19.643 -17.163 1.00 60.88 90 PRO A O 1
ATOM 702 N N . PRO A 1 91 ? 8.564 19.474 -19.347 1.00 62.72 91 PRO A N 1
ATOM 703 C CA . PRO A 1 91 ? 9.900 19.808 -19.818 1.00 62.72 91 PRO A CA 1
ATOM 704 C C . PRO A 1 91 ? 10.319 21.164 -19.250 1.00 62.72 91 PRO A C 1
ATOM 706 O O . PRO A 1 91 ? 9.589 22.150 -19.372 1.00 62.72 91 PRO A O 1
ATOM 709 N N . THR A 1 92 ? 11.490 21.210 -18.617 1.00 66.25 92 THR A N 1
ATOM 710 C CA . THR A 1 92 ? 12.086 22.454 -18.133 1.00 66.25 92 THR A CA 1
ATOM 711 C C . THR A 1 92 ? 12.253 23.396 -19.329 1.00 66.25 92 THR A C 1
ATOM 713 O O . THR A 1 92 ? 12.845 22.976 -20.330 1.00 66.25 92 THR A O 1
ATOM 716 N N . PRO A 1 93 ? 11.735 24.638 -19.287 1.00 73.31 93 PRO A N 1
ATOM 717 C CA . PRO A 1 93 ? 11.937 25.577 -20.382 1.00 73.31 93 PRO A CA 1
ATOM 718 C C . PRO A 1 93 ? 13.443 25.800 -20.600 1.00 73.31 93 PRO A C 1
ATOM 720 O O . PRO A 1 93 ? 14.207 25.790 -19.627 1.00 73.31 93 PRO A O 1
ATOM 723 N N . PRO A 1 94 ? 13.897 25.969 -21.856 1.00 72.38 94 PRO A N 1
ATOM 724 C CA . PRO A 1 94 ? 15.307 26.190 -22.140 1.00 72.38 94 PRO A CA 1
ATOM 725 C C . PRO A 1 94 ? 15.799 27.442 -21.406 1.00 72.38 94 PRO A C 1
ATOM 727 O O . PRO A 1 94 ? 15.137 28.481 -21.411 1.00 72.38 94 PRO A O 1
ATOM 730 N N . SER A 1 95 ? 16.967 27.326 -20.770 1.00 74.88 95 SER A N 1
ATOM 731 C CA . SER A 1 95 ? 17.632 28.442 -20.091 1.00 74.88 95 SER A CA 1
ATOM 732 C C . SER A 1 95 ? 17.839 29.599 -21.082 1.00 74.88 95 SER A C 1
ATOM 734 O O . SER A 1 95 ? 18.247 29.327 -22.218 1.00 74.88 95 SER A O 1
ATOM 736 N N . PRO A 1 96 ? 17.564 30.867 -20.717 1.00 72.50 96 PRO A N 1
ATOM 737 C CA . PRO A 1 96 ? 17.725 31.986 -21.637 1.00 72.50 96 PRO A CA 1
ATOM 738 C C . PRO A 1 96 ? 19.179 32.053 -22.110 1.00 72.50 96 PRO A C 1
ATOM 740 O O . PRO A 1 96 ? 20.104 32.185 -21.307 1.00 72.50 96 PRO A O 1
ATOM 743 N N . ALA A 1 97 ? 19.375 31.918 -23.423 1.00 70.62 97 ALA A N 1
ATOM 744 C CA . ALA A 1 97 ? 20.683 32.008 -24.051 1.00 70.62 97 ALA A CA 1
ATOM 745 C C . ALA A 1 97 ? 21.342 33.338 -23.665 1.00 70.62 97 ALA A C 1
ATOM 747 O O . ALA A 1 97 ? 20.786 34.412 -23.908 1.00 70.62 97 ALA A O 1
ATOM 748 N N . HIS A 1 98 ? 22.528 33.266 -23.062 1.00 64.62 98 HIS A N 1
ATOM 749 C CA . HIS A 1 98 ? 23.343 34.438 -22.781 1.00 64.62 98 HIS A CA 1
ATOM 750 C C . HIS A 1 98 ? 23.892 34.959 -24.116 1.00 64.62 98 HIS A C 1
ATOM 752 O O . HIS A 1 98 ? 24.942 34.523 -24.583 1.00 64.62 98 HIS A O 1
ATOM 758 N N .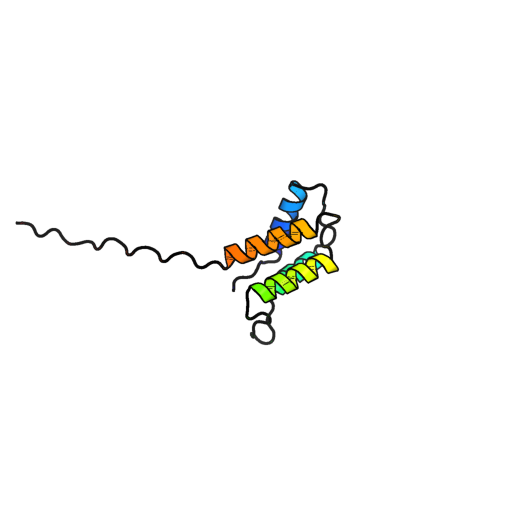 TYR A 1 99 ? 23.134 35.832 -24.781 1.00 63.72 99 TYR A N 1
ATOM 759 C CA . TYR A 1 99 ? 23.630 36.567 -25.938 1.00 63.72 99 TYR A CA 1
ATOM 760 C C . TYR A 1 99 ? 24.628 37.617 -25.438 1.00 63.72 99 TYR A C 1
ATOM 762 O O . TYR A 1 99 ? 24.231 38.489 -24.662 1.00 63.72 99 TYR A O 1
ATOM 770 N N . PRO A 1 100 ? 25.908 37.568 -25.848 1.00 62.91 100 PRO A N 1
ATOM 771 C CA . PRO A 1 100 ? 26.836 38.637 -25.528 1.00 62.91 100 PRO A CA 1
ATOM 772 C C . PRO A 1 100 ? 26.368 39.906 -26.242 1.00 62.91 100 PRO A C 1
ATOM 774 O O . PRO A 1 100 ? 26.226 39.929 -27.468 1.00 62.91 100 PRO A O 1
ATOM 777 N N . SER A 1 101 ? 26.107 40.950 -25.459 1.00 65.81 101 SER A N 1
ATOM 778 C CA . SER A 1 101 ? 25.789 42.288 -25.944 1.00 65.81 101 SER A CA 1
ATOM 779 C C . SER A 1 101 ? 26.865 42.731 -26.934 1.00 65.81 101 SER A C 1
ATOM 781 O O . SER A 1 101 ? 28.016 42.939 -26.554 1.00 65.81 101 SER A O 1
ATOM 783 N N . ARG A 1 102 ? 26.510 42.857 -28.217 1.00 56.16 102 ARG A N 1
ATOM 784 C CA . ARG A 1 102 ? 27.365 43.549 -29.184 1.00 56.16 102 ARG A CA 1
ATOM 785 C C . ARG A 1 102 ? 27.358 45.028 -28.818 1.00 56.16 102 ARG A C 1
ATOM 787 O O . ARG A 1 102 ? 26.357 45.707 -29.029 1.00 56.16 102 ARG A O 1
ATOM 794 N N . SER A 1 103 ? 28.463 45.490 -28.250 1.00 65.75 103 SER A N 1
ATOM 795 C CA . SER A 1 103 ? 28.776 46.905 -28.090 1.00 65.75 103 SER A CA 1
ATOM 796 C C . SER A 1 103 ? 28.800 47.563 -29.473 1.00 65.75 103 SER A C 1
ATOM 798 O O . SER A 1 103 ? 29.507 47.079 -30.362 1.00 65.75 103 SER A O 1
ATOM 800 N N . ALA A 1 104 ? 27.988 48.605 -29.649 1.00 65.06 104 ALA A N 1
ATOM 801 C CA . ALA A 1 104 ? 28.058 49.536 -30.774 1.00 65.06 104 ALA A CA 1
ATOM 802 C C . ALA A 1 104 ? 29.027 50.678 -30.450 1.00 65.06 104 ALA A C 1
ATOM 804 O O . ALA A 1 104 ? 29.145 51.007 -29.245 1.00 65.06 104 ALA A O 1
#

pLDDT: mean 92.27, std 11.63, range [56.16, 98.75]